Protein AF-A0A7L2SPI2-F1 (afdb_monomer_lite)

Sequence (151 aa):
VLTVLGLAAVFCFHNSQGTPNMYSLHSWMGLGTVLLFSCQWAAGFGAFLLPWAPTWLRALYKPIHVFFGSTILMLSVASCVSGINEKLFFSLKNGTTVYKLLPAEAVFANTLGLLILIFGVLVVGALARPSWKHRDSDSPGSRQVRDALGG

Radius of gyration: 21.81 Å; chains: 1; bounding box: 62×20×60 Å

Secondary structure (DSSP, 8-state):
-HHHHHHHHHHHHHHHTTPPSS-SHHHHHHHHHHHHHHHHHHHHIIIIISTTS-HHHHHHHHHHHHHHHHHHHHHHHHHHHHHHHHHHHHHHHSSSS-GGG--HHHHHHHHHHHHHHHHHHHHHHHHH-GGGSPPPTTSHHHHHHHHHH--

Organism: NCBI:txid98133

InterPro domains:
  IPR006593 Cytochrome b561/ferric reductase, transmembrane domain [PF03188] (1-90)
  IPR006593 Cytochrome b561/ferric reductase, transmembrane domain [PS50939] (1-128)
  IPR006593 Cytochrome b561/ferric reductase, transmembrane domain [SM00665] (1-84)
  IPR043205 Cytochrome b561/Cytochrome b reductase 1-like [PTHR10106] (1-135)

Structure (mmCIF, N/CA/C/O backbone):
data_AF-A0A7L2SPI2-F1
#
_entry.id   AF-A0A7L2SPI2-F1
#
loop_
_atom_site.group_PDB
_atom_site.id
_atom_site.type_symbol
_atom_site.label_atom_id
_atom_site.label_alt_id
_atom_site.label_comp_id
_atom_site.label_asym_id
_atom_site.label_entity_id
_atom_site.label_seq_id
_atom_site.pdbx_PDB_ins_code
_atom_site.Cartn_x
_atom_site.Cartn_y
_atom_site.Cartn_z
_atom_site.occupancy
_atom_site.B_iso_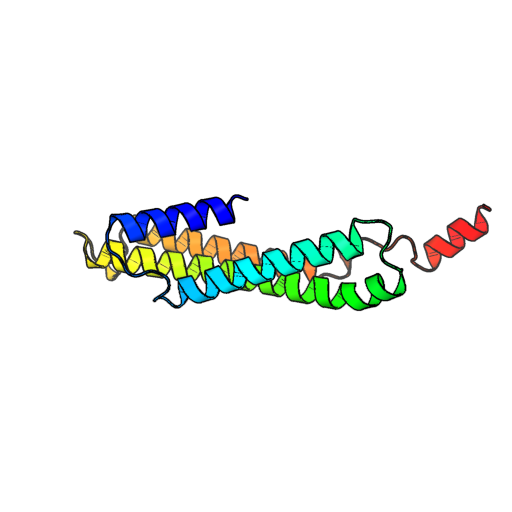or_equiv
_atom_site.auth_seq_id
_atom_site.auth_comp_id
_atom_site.auth_asym_id
_atom_site.auth_atom_id
_atom_site.pdbx_PDB_model_num
ATOM 1 N N . VAL A 1 1 ? -5.972 -10.957 -4.679 1.00 91.81 1 VAL A N 1
ATOM 2 C CA . VAL A 1 1 ? -6.879 -12.053 -4.249 1.00 91.81 1 VAL A CA 1
ATOM 3 C C . VAL A 1 1 ? -7.281 -11.911 -2.786 1.00 91.81 1 VAL A C 1
ATOM 5 O O . VAL A 1 1 ? -8.434 -11.586 -2.554 1.00 91.81 1 VAL A O 1
ATOM 8 N N . LEU A 1 2 ? -6.367 -12.052 -1.813 1.00 94.38 2 LEU A N 1
ATOM 9 C CA . LEU A 1 2 ? -6.702 -11.943 -0.377 1.00 94.38 2 LEU A CA 1
ATOM 10 C C . LEU A 1 2 ? -7.428 -10.637 -0.014 1.00 94.38 2 LEU A C 1
ATOM 12 O O . LEU A 1 2 ? -8.431 -10.667 0.686 1.00 94.38 2 LEU A O 1
ATOM 16 N N . THR A 1 3 ? -6.993 -9.501 -0.564 1.00 92.12 3 THR A N 1
ATOM 17 C CA . THR A 1 3 ? -7.653 -8.206 -0.338 1.00 92.12 3 THR A CA 1
ATOM 18 C C . THR A 1 3 ? -9.085 -8.156 -0.874 1.00 92.12 3 THR A C 1
ATOM 20 O O . THR A 1 3 ? -9.947 -7.543 -0.259 1.00 92.12 3 THR A O 1
ATOM 23 N N . VAL A 1 4 ? -9.363 -8.837 -1.991 1.00 93.12 4 VAL A N 1
ATOM 24 C CA . VAL A 1 4 ? -10.719 -8.933 -2.557 1.00 93.12 4 VAL A CA 1
ATOM 25 C C . VAL A 1 4 ? -11.605 -9.792 -1.658 1.00 93.12 4 VAL A C 1
ATOM 27 O O . VAL A 1 4 ? -12.739 -9.414 -1.398 1.00 93.12 4 VAL A O 1
ATOM 30 N N . LEU A 1 5 ? -11.076 -10.901 -1.130 1.00 95.62 5 LEU A N 1
ATOM 31 C CA . LEU A 1 5 ? -11.788 -11.730 -0.152 1.00 95.62 5 LEU A CA 1
ATOM 32 C C . LEU A 1 5 ? -12.082 -10.952 1.138 1.00 95.62 5 LEU A C 1
ATOM 34 O O . LEU A 1 5 ? -13.195 -11.023 1.647 1.00 95.62 5 LEU A O 1
ATOM 38 N N . GLY A 1 6 ? -11.119 -10.169 1.632 1.00 92.00 6 GLY A N 1
ATOM 39 C CA . GLY A 1 6 ? -11.308 -9.298 2.795 1.00 92.00 6 GLY A CA 1
ATOM 40 C C . GLY A 1 6 ? -12.372 -8.220 2.564 1.00 92.00 6 GLY A C 1
ATOM 41 O O . GLY A 1 6 ? -13.235 -8.022 3.417 1.00 92.00 6 GLY A O 1
ATOM 42 N N . LEU A 1 7 ? -12.365 -7.573 1.391 1.00 92.38 7 LEU A N 1
ATOM 43 C CA . LEU A 1 7 ? -13.420 -6.633 1.005 1.00 92.38 7 LEU A CA 1
ATOM 44 C C . LEU A 1 7 ? -14.783 -7.331 0.916 1.00 92.38 7 LEU A C 1
ATOM 46 O O . LEU A 1 7 ? -15.749 -6.868 1.510 1.00 92.38 7 LEU A O 1
ATOM 50 N N . ALA A 1 8 ? -14.869 -8.472 0.235 1.00 93.62 8 ALA A N 1
ATOM 51 C CA . ALA A 1 8 ? -16.115 -9.229 0.149 1.00 93.62 8 ALA A CA 1
ATOM 52 C C . ALA A 1 8 ? -16.649 -9.588 1.547 1.00 93.62 8 ALA A C 1
ATOM 54 O O . ALA A 1 8 ? -17.832 -9.396 1.820 1.00 93.62 8 ALA A O 1
ATOM 55 N N . ALA A 1 9 ? -15.772 -10.021 2.457 1.00 93.50 9 ALA A N 1
ATOM 56 C CA . ALA A 1 9 ? -16.141 -10.328 3.832 1.00 93.50 9 ALA A CA 1
ATOM 57 C C . ALA A 1 9 ? -16.713 -9.109 4.579 1.00 93.50 9 ALA A C 1
ATOM 59 O O . ALA A 1 9 ? -17.759 -9.241 5.215 1.00 93.50 9 ALA A O 1
ATOM 60 N N . VAL A 1 10 ? -16.090 -7.923 4.482 1.00 91.00 10 VAL A N 1
ATOM 61 C CA . VAL A 1 10 ? -16.590 -6.728 5.190 1.00 91.00 10 VAL A CA 1
ATOM 62 C C . VAL A 1 10 ? -17.913 -6.222 4.611 1.00 91.00 10 VAL A C 1
ATOM 64 O O . VAL A 1 10 ? -18.817 -5.893 5.375 1.00 91.00 10 VAL A O 1
ATOM 67 N N . PHE A 1 11 ? -18.079 -6.241 3.285 1.00 90.31 11 PHE A N 1
ATOM 68 C CA . PHE A 1 11 ? -19.343 -5.860 2.646 1.00 90.31 11 PHE A CA 1
ATOM 69 C C . PHE A 1 11 ? -20.474 -6.836 3.005 1.00 90.31 11 PHE A C 1
ATOM 71 O O . PHE A 1 11 ? -21.573 -6.402 3.348 1.00 90.31 11 PHE A O 1
ATOM 78 N N . CYS A 1 12 ? -20.215 -8.149 3.001 1.00 92.94 12 CYS A N 1
ATOM 79 C CA . CYS A 1 12 ? -21.193 -9.147 3.446 1.00 92.94 12 CYS A CA 1
ATOM 80 C C . CYS A 1 12 ? -21.555 -8.980 4.932 1.00 92.94 12 CYS A C 1
ATOM 82 O O . CYS A 1 12 ? -22.727 -9.081 5.301 1.00 92.94 12 CYS A O 1
ATOM 84 N N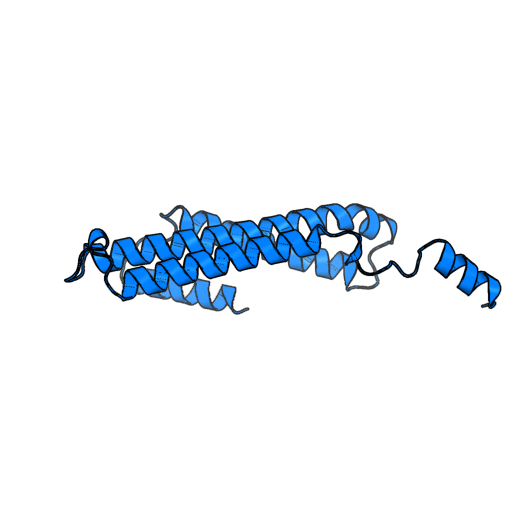 . PHE A 1 13 ? -20.572 -8.687 5.788 1.00 91.62 13 PHE A N 1
ATOM 85 C CA . PHE A 1 13 ? -20.807 -8.427 7.207 1.00 91.62 13 PHE A CA 1
ATOM 86 C C . PHE A 1 13 ? -21.684 -7.185 7.415 1.00 91.62 13 PHE A C 1
ATOM 88 O O . PHE A 1 13 ? -22.708 -7.272 8.085 1.00 91.62 13 PHE A O 1
ATOM 95 N N . HIS A 1 14 ? -21.357 -6.056 6.784 1.00 89.75 14 HIS A N 1
ATOM 96 C CA . HIS A 1 14 ? -22.166 -4.840 6.886 1.00 89.75 14 HIS A CA 1
ATOM 97 C C . HIS A 1 14 ? -23.589 -5.034 6.362 1.00 89.75 14 HIS A C 1
ATOM 99 O O . HIS A 1 14 ? -24.538 -4.634 7.032 1.00 89.75 14 HIS A O 1
ATOM 105 N N . ASN A 1 15 ? -23.751 -5.710 5.221 1.00 92.38 15 ASN A N 1
ATOM 106 C CA . ASN A 1 15 ? -25.069 -5.974 4.647 1.00 92.38 15 ASN A CA 1
ATOM 107 C C . ASN A 1 15 ? -25.924 -6.871 5.555 1.00 92.38 15 ASN A C 1
ATOM 109 O O . ASN A 1 15 ? -27.115 -6.615 5.703 1.00 92.38 15 ASN A O 1
ATOM 113 N N . SER A 1 16 ? -25.329 -7.890 6.189 1.00 92.81 16 SER A N 1
ATOM 114 C CA . SER A 1 16 ? -26.059 -8.769 7.116 1.00 92.81 16 SER A CA 1
ATOM 115 C C . SER A 1 16 ? -26.416 -8.090 8.443 1.00 92.81 16 SER A C 1
ATOM 117 O O . SER A 1 16 ? -27.425 -8.438 9.046 1.00 92.81 16 SER A O 1
ATOM 119 N N . GLN A 1 17 ? -25.627 -7.103 8.876 1.00 89.19 17 GLN A N 1
ATOM 120 C CA . GLN A 1 17 ? -25.853 -6.334 10.107 1.00 89.19 17 GLN A CA 1
ATOM 121 C C . GLN A 1 17 ? -26.606 -5.010 9.880 1.00 89.19 17 GLN A C 1
ATOM 123 O O . GLN A 1 17 ? -26.763 -4.229 10.816 1.00 89.19 17 GLN A O 1
ATOM 128 N N . GLY A 1 18 ? -27.028 -4.702 8.646 1.00 88.12 18 GLY A N 1
ATOM 129 C CA . GLY A 1 18 ? -27.680 -3.429 8.306 1.00 88.12 18 GLY A CA 1
ATOM 130 C C . GLY A 1 18 ? -26.799 -2.191 8.531 1.00 88.12 18 GLY A C 1
ATOM 131 O O . GLY A 1 18 ? -27.310 -1.084 8.688 1.00 88.12 18 GLY A O 1
ATOM 132 N N . THR A 1 19 ? -25.477 -2.364 8.577 1.00 85.81 19 THR A N 1
ATOM 133 C CA . THR A 1 19 ? -24.524 -1.264 8.761 1.00 85.81 19 THR A CA 1
ATOM 134 C C . THR A 1 19 ? -24.284 -0.576 7.414 1.00 85.81 19 THR A C 1
ATOM 136 O O . THR A 1 19 ? -24.057 -1.268 6.418 1.00 85.81 19 THR A O 1
ATOM 139 N N . PRO A 1 20 ? -24.315 0.766 7.333 1.00 87.38 20 PRO A N 1
ATOM 140 C CA . PRO A 1 20 ? -23.998 1.460 6.091 1.00 87.38 20 PRO A CA 1
ATOM 141 C C . PRO A 1 20 ? -22.561 1.149 5.652 1.00 87.38 20 PRO A C 1
ATOM 143 O O . PRO A 1 20 ? -21.640 1.102 6.463 1.00 87.38 20 PRO A O 1
ATOM 146 N N . ASN A 1 21 ? -22.355 0.948 4.352 1.00 88.88 21 ASN A N 1
ATOM 147 C CA . ASN A 1 21 ? -21.023 0.761 3.782 1.00 88.88 21 ASN A CA 1
ATOM 148 C C . ASN A 1 21 ? -20.350 2.109 3.491 1.00 88.88 21 ASN A C 1
ATOM 150 O O . ASN A 1 21 ? -21.025 3.108 3.258 1.00 88.88 21 ASN A O 1
ATOM 154 N N . MET A 1 22 ? -19.014 2.115 3.426 1.00 88.31 22 MET A N 1
ATOM 155 C CA . MET A 1 22 ? -18.216 3.223 2.878 1.00 88.31 22 MET A CA 1
ATOM 156 C C . MET A 1 22 ? -18.428 4.601 3.542 1.00 88.31 22 MET A C 1
ATOM 158 O O . MET A 1 22 ? -18.292 5.628 2.882 1.00 88.31 22 MET A O 1
ATOM 162 N N . TYR A 1 23 ? -18.750 4.660 4.837 1.00 90.06 23 TYR A N 1
ATOM 163 C CA . TYR A 1 23 ? -18.946 5.936 5.547 1.00 90.06 23 TYR A CA 1
ATOM 164 C C . TYR A 1 23 ? -17.702 6.422 6.309 1.00 90.06 23 TYR A C 1
ATOM 166 O O . TYR A 1 23 ? -17.638 7.590 6.686 1.00 90.06 23 TYR A O 1
ATOM 174 N N . SER A 1 24 ? -16.720 5.549 6.564 1.00 90.75 24 SER A N 1
ATOM 175 C CA . SER A 1 24 ? -15.533 5.889 7.356 1.00 90.75 24 SER A CA 1
ATOM 176 C C . SER A 1 24 ? -14.347 6.301 6.482 1.00 90.75 24 SER A C 1
ATOM 178 O O . SER A 1 24 ? -14.175 5.804 5.366 1.00 90.75 24 SER A O 1
ATOM 180 N N . LEU A 1 25 ? -13.466 7.163 7.001 1.00 91.88 25 LEU A N 1
ATOM 181 C CA . LEU A 1 25 ? -12.218 7.525 6.313 1.00 91.88 25 LEU A CA 1
ATOM 182 C C . LEU A 1 25 ? -11.360 6.282 6.015 1.00 91.88 25 LEU A C 1
ATOM 184 O O . LEU A 1 25 ? -10.785 6.169 4.934 1.00 91.88 25 LEU A O 1
ATOM 188 N N . HIS A 1 26 ? -11.318 5.327 6.952 1.00 93.88 26 HIS A N 1
ATOM 189 C CA . HIS A 1 26 ? -10.647 4.040 6.769 1.00 93.88 26 HIS A CA 1
ATOM 190 C C . HIS A 1 26 ? -11.142 3.327 5.502 1.00 93.88 26 HIS A C 1
ATOM 192 O O . HIS A 1 26 ? -10.325 2.911 4.678 1.00 93.88 26 HIS A O 1
ATOM 198 N N . SER A 1 27 ? -12.464 3.251 5.310 1.00 93.25 27 SER A N 1
ATOM 199 C CA . SER A 1 27 ? -13.064 2.600 4.142 1.00 93.25 27 SER A CA 1
ATOM 200 C C . SER A 1 27 ? -12.740 3.314 2.822 1.00 93.25 27 SER A C 1
ATOM 202 O O . SER A 1 27 ? -12.418 2.651 1.836 1.00 93.25 27 SER A O 1
ATOM 204 N N . TRP A 1 28 ? -12.716 4.652 2.803 1.00 95.25 28 TRP A N 1
ATOM 205 C CA . TRP A 1 28 ? -12.348 5.439 1.618 1.00 95.25 28 TRP A CA 1
ATOM 206 C C . TRP A 1 28 ? -10.877 5.247 1.245 1.00 95.25 28 TRP A C 1
ATOM 208 O O . TRP A 1 28 ? -10.561 4.962 0.088 1.00 95.25 28 TRP A O 1
ATOM 218 N N . MET A 1 29 ? -9.977 5.341 2.229 1.00 95.69 29 MET A N 1
ATOM 219 C CA . MET A 1 29 ? -8.551 5.081 2.016 1.00 95.69 29 MET A CA 1
ATOM 220 C C . MET A 1 29 ? -8.308 3.635 1.575 1.00 95.69 29 MET A C 1
ATOM 222 O O . MET A 1 29 ? -7.525 3.398 0.656 1.00 95.69 29 MET A O 1
ATOM 226 N N . GLY A 1 30 ? -8.986 2.667 2.197 1.00 95.69 30 GLY A N 1
ATOM 227 C CA . GLY A 1 30 ? -8.872 1.247 1.870 1.00 95.69 30 GLY A CA 1
ATOM 228 C C . GLY A 1 30 ? -9.297 0.951 0.433 1.00 95.69 30 GLY A C 1
ATOM 229 O O . GLY A 1 30 ? -8.520 0.374 -0.328 1.00 95.69 30 GLY A O 1
ATOM 230 N N . LEU A 1 31 ? -10.483 1.412 0.020 1.00 95.44 31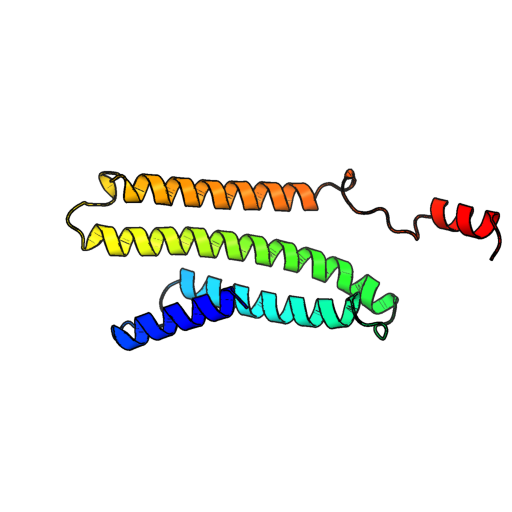 LEU A N 1
ATOM 231 C CA . LEU A 1 31 ? -10.958 1.220 -1.352 1.00 95.44 31 LEU A CA 1
ATOM 232 C C . LEU A 1 31 ? -10.054 1.930 -2.368 1.00 95.44 31 LEU A C 1
ATOM 234 O O . LEU A 1 31 ? -9.674 1.322 -3.369 1.00 95.44 31 LEU A O 1
ATOM 238 N N . GLY A 1 32 ? -9.645 3.172 -2.089 1.00 96.56 32 GLY A N 1
ATOM 239 C CA . GLY A 1 32 ? -8.697 3.904 -2.932 1.00 96.56 32 GLY A CA 1
ATOM 240 C C . GLY A 1 32 ? -7.373 3.153 -3.105 1.00 96.56 32 GLY A C 1
ATOM 241 O O . GLY A 1 32 ? -6.879 3.021 -4.223 1.00 96.56 32 GLY A O 1
ATOM 242 N N . THR A 1 33 ? -6.843 2.573 -2.024 1.00 97.50 33 THR A N 1
ATOM 243 C CA . THR A 1 33 ? -5.624 1.747 -2.055 1.00 97.50 33 THR A CA 1
ATOM 244 C C . THR A 1 33 ? -5.797 0.525 -2.954 1.00 97.50 33 THR A C 1
ATOM 246 O O . THR A 1 33 ? -4.916 0.227 -3.757 1.00 97.50 33 THR A O 1
ATOM 249 N N . VAL A 1 34 ? -6.934 -0.173 -2.864 1.00 97.12 34 VAL A N 1
ATOM 250 C CA . VAL A 1 34 ? -7.212 -1.372 -3.675 1.00 97.12 34 VAL A CA 1
ATOM 251 C C . VAL A 1 34 ? -7.356 -1.041 -5.157 1.00 97.12 34 VAL A C 1
ATOM 253 O O . VAL A 1 34 ? -6.817 -1.764 -6.000 1.00 97.12 34 VAL A O 1
ATOM 256 N N . LEU A 1 35 ? -8.043 0.054 -5.486 1.00 96.56 35 LEU A N 1
ATOM 257 C CA . LEU A 1 35 ? -8.180 0.511 -6.868 1.00 96.56 35 LEU A CA 1
ATOM 258 C C . LEU A 1 35 ? -6.818 0.903 -7.451 1.00 96.56 35 LEU A C 1
ATOM 260 O O . LEU A 1 35 ? -6.443 0.406 -8.513 1.00 96.56 35 LEU A O 1
ATOM 264 N N . LEU A 1 36 ? -6.037 1.710 -6.723 1.00 96.94 36 LEU A N 1
ATOM 265 C CA . LEU A 1 36 ? -4.687 2.098 -7.138 1.00 96.94 36 LEU A CA 1
ATOM 266 C C . LEU A 1 36 ? -3.773 0.880 -7.307 1.00 96.94 36 LEU A C 1
ATOM 268 O O . LEU A 1 36 ? -3.085 0.781 -8.320 1.00 96.94 36 LEU A O 1
ATOM 272 N N . PHE A 1 37 ? -3.804 -0.074 -6.372 1.00 97.38 37 PHE A N 1
ATOM 273 C CA . PHE A 1 37 ? -3.057 -1.328 -6.479 1.00 97.38 37 PHE A CA 1
ATOM 274 C C . PHE A 1 37 ? -3.440 -2.123 -7.728 1.00 97.38 37 PHE A C 1
ATOM 276 O O . PHE A 1 37 ? -2.561 -2.612 -8.432 1.00 97.38 37 PHE A O 1
ATOM 283 N N . SER A 1 38 ? -4.735 -2.227 -8.033 1.00 97.19 38 SER A N 1
ATOM 284 C CA . SER A 1 38 ? -5.223 -2.981 -9.193 1.00 97.19 38 SER A CA 1
ATOM 285 C C . SER A 1 38 ? -4.752 -2.362 -10.510 1.00 97.19 38 SER A C 1
ATOM 287 O O . SER A 1 38 ? -4.217 -3.069 -11.366 1.00 97.19 38 SER A O 1
ATOM 289 N N . CYS A 1 39 ? -4.868 -1.036 -10.645 1.00 96.94 39 CYS A N 1
ATOM 290 C CA . CYS A 1 39 ? -4.355 -0.299 -11.801 1.00 96.94 39 CYS A CA 1
ATOM 291 C C . CYS A 1 39 ? -2.836 -0.451 -11.935 1.00 96.94 39 CYS A C 1
ATOM 293 O O . CYS A 1 39 ? -2.327 -0.743 -13.017 1.00 96.94 39 CYS A O 1
ATOM 295 N N . GLN A 1 40 ? -2.116 -0.299 -10.824 1.00 97.31 40 GLN A N 1
ATOM 296 C CA . GLN A 1 40 ? -0.665 -0.404 -10.785 1.00 97.31 40 GLN A CA 1
ATOM 297 C C . GLN A 1 40 ? -0.169 -1.803 -11.159 1.00 97.31 40 GLN A C 1
ATOM 299 O O . GLN A 1 40 ? 0.818 -1.938 -11.882 1.00 97.31 40 GLN A O 1
ATOM 304 N N . TRP A 1 41 ? -0.856 -2.841 -10.681 1.00 97.12 41 TRP A N 1
ATOM 305 C CA . TRP A 1 41 ? -0.542 -4.227 -10.997 1.00 97.12 41 TRP A CA 1
ATOM 306 C C . TRP A 1 41 ? -0.779 -4.522 -12.479 1.00 97.12 41 TRP A C 1
ATOM 308 O O . TRP A 1 41 ? 0.112 -5.057 -13.132 1.00 97.12 41 TRP A O 1
ATOM 318 N N . ALA A 1 42 ? -1.923 -4.111 -13.037 1.00 96.81 42 ALA A N 1
ATOM 319 C CA . ALA A 1 42 ? -2.237 -4.322 -14.451 1.00 96.81 42 ALA A CA 1
ATOM 320 C C . ALA A 1 42 ? -1.258 -3.580 -15.380 1.00 96.81 42 ALA A C 1
ATOM 322 O O . ALA A 1 42 ? -0.736 -4.165 -16.331 1.00 96.81 42 ALA A O 1
ATOM 323 N N . ALA A 1 43 ? -0.955 -2.315 -15.076 1.00 95.56 43 ALA A N 1
ATOM 324 C CA . ALA A 1 43 ? 0.008 -1.523 -15.835 1.00 95.56 43 ALA A CA 1
ATOM 325 C C . ALA A 1 43 ? 1.439 -2.076 -15.709 1.00 95.56 43 ALA A C 1
ATOM 327 O O . ALA A 1 43 ? 2.140 -2.201 -16.711 1.00 95.56 43 ALA A O 1
ATOM 328 N N . GLY A 1 44 ? 1.861 -2.474 -14.504 1.00 96.56 44 GLY A N 1
ATOM 329 C CA . GLY A 1 44 ? 3.152 -3.127 -14.272 1.00 96.56 44 GLY A CA 1
ATOM 330 C C . GLY A 1 44 ? 3.284 -4.460 -15.008 1.00 96.56 44 GLY A C 1
ATOM 331 O O . GLY A 1 44 ? 4.309 -4.714 -15.639 1.00 96.56 44 GLY A O 1
ATOM 332 N N . PHE A 1 45 ? 2.232 -5.279 -14.991 1.00 95.56 45 PHE A N 1
ATOM 333 C CA . PHE A 1 45 ? 2.165 -6.540 -15.725 1.00 95.56 45 PHE A CA 1
ATOM 334 C C . PHE A 1 45 ? 2.319 -6.314 -17.234 1.00 95.56 45 PHE A C 1
ATOM 336 O O . PHE A 1 45 ? 3.185 -6.919 -17.867 1.00 95.56 45 PHE A O 1
ATOM 343 N N . GLY A 1 46 ? 1.536 -5.390 -17.801 1.00 95.12 46 GLY A N 1
ATOM 344 C CA . GLY A 1 46 ? 1.599 -5.058 -19.224 1.00 95.12 46 GLY A CA 1
ATOM 345 C C . GLY A 1 46 ? 2.949 -4.481 -19.653 1.00 95.12 46 GLY A C 1
ATOM 346 O O . GLY A 1 46 ? 3.488 -4.881 -20.682 1.00 95.12 46 GLY A O 1
ATOM 347 N N . ALA A 1 47 ? 3.517 -3.575 -18.853 1.00 93.88 47 ALA A N 1
ATOM 348 C CA . ALA A 1 47 ? 4.748 -2.876 -19.200 1.00 93.88 47 ALA A CA 1
ATOM 349 C C . ALA A 1 47 ? 6.014 -3.714 -18.970 1.00 93.88 47 ALA A C 1
ATOM 351 O O . ALA A 1 47 ? 6.919 -3.673 -19.801 1.00 93.88 47 ALA A O 1
ATOM 352 N N . PHE A 1 48 ? 6.117 -4.448 -17.858 1.00 93.19 48 PHE A N 1
ATOM 353 C CA . PHE A 1 48 ? 7.378 -5.076 -17.438 1.00 93.19 48 PHE A CA 1
ATOM 354 C C . PHE A 1 48 ? 7.410 -6.596 -17.573 1.00 93.19 48 PHE A C 1
ATOM 356 O O . PHE A 1 48 ? 8.500 -7.137 -17.743 1.00 93.19 48 PHE A O 1
ATOM 363 N N . LEU A 1 49 ? 6.266 -7.286 -17.511 1.00 92.94 49 LEU A N 1
ATOM 364 C CA . LEU A 1 49 ? 6.243 -8.749 -17.602 1.00 92.94 49 LEU A CA 1
ATOM 365 C C . LEU A 1 49 ? 6.051 -9.237 -19.040 1.00 92.94 49 LEU A C 1
ATOM 367 O O . LEU A 1 49 ? 6.670 -10.214 -19.454 1.00 92.94 49 LEU A O 1
ATOM 371 N N . LEU A 1 50 ? 5.198 -8.562 -19.811 1.00 92.81 50 LEU A N 1
ATOM 372 C CA . LEU A 1 50 ? 4.915 -8.963 -21.183 1.00 92.81 50 LEU A CA 1
ATOM 373 C C . LEU A 1 50 ? 5.967 -8.416 -22.176 1.00 92.81 50 LEU A C 1
ATOM 375 O O . LEU A 1 50 ? 6.482 -7.307 -21.995 1.00 92.81 50 LEU A O 1
ATOM 379 N N . PRO A 1 51 ? 6.278 -9.149 -23.264 1.00 90.19 51 PRO A N 1
ATOM 380 C CA . PRO A 1 51 ? 7.399 -8.819 -24.149 1.00 90.19 51 PRO A CA 1
ATOM 381 C C . PRO A 1 51 ? 7.137 -7.661 -25.130 1.00 90.19 51 PRO A C 1
ATOM 383 O O . PRO A 1 51 ? 8.083 -7.174 -25.736 1.00 90.19 51 PRO A O 1
ATOM 386 N N . TRP A 1 52 ? 5.892 -7.205 -25.288 1.00 91.62 52 TRP A N 1
ATOM 387 C CA . TRP A 1 52 ? 5.485 -6.256 -26.338 1.00 91.62 52 TRP A CA 1
ATOM 388 C C . TRP A 1 52 ? 5.733 -4.781 -26.003 1.00 91.62 52 TRP A C 1
ATOM 390 O O . TRP A 1 52 ? 5.760 -3.948 -26.907 1.00 91.62 52 TRP A O 1
ATOM 400 N N . ALA A 1 53 ? 5.903 -4.432 -24.727 1.00 91.00 53 ALA A N 1
ATOM 401 C CA . ALA A 1 53 ? 6.125 -3.046 -24.339 1.00 91.00 53 ALA A CA 1
ATOM 402 C C . ALA A 1 53 ? 7.521 -2.565 -24.792 1.00 91.00 53 ALA A C 1
ATOM 404 O O . ALA A 1 53 ? 8.530 -3.166 -24.405 1.00 91.00 53 ALA A O 1
ATOM 405 N N . PRO A 1 54 ? 7.614 -1.472 -25.572 1.00 92.50 54 PRO A N 1
ATOM 406 C CA . PRO A 1 54 ? 8.892 -0.965 -26.049 1.00 92.50 54 PRO A CA 1
ATOM 407 C C . PRO A 1 54 ? 9.754 -0.427 -24.896 1.00 92.50 54 PRO A C 1
ATOM 409 O O . PRO A 1 54 ? 9.256 0.039 -23.868 1.00 92.50 54 PRO A O 1
ATOM 412 N N . THR A 1 55 ? 11.075 -0.460 -25.075 1.00 91.38 55 THR A N 1
ATOM 413 C CA . THR A 1 55 ? 12.059 -0.099 -24.037 1.00 91.38 55 THR A CA 1
ATOM 414 C C . THR A 1 55 ? 11.915 1.339 -23.541 1.00 91.38 55 THR A C 1
ATOM 416 O O . THR A 1 55 ? 12.034 1.579 -22.340 1.00 91.38 55 THR A O 1
ATOM 419 N N . TRP A 1 56 ? 11.594 2.287 -24.426 1.00 92.81 56 TRP A N 1
ATOM 420 C CA . TRP A 1 56 ? 11.379 3.689 -24.054 1.00 92.81 56 TRP A CA 1
ATOM 421 C C . TRP A 1 56 ? 10.170 3.864 -23.121 1.00 92.81 56 TRP A C 1
ATOM 423 O O . TRP A 1 56 ? 10.243 4.624 -22.157 1.00 92.81 56 TRP A O 1
ATOM 433 N N . LEU A 1 57 ? 9.086 3.112 -23.349 1.00 93.06 57 LEU A N 1
ATOM 434 C CA . LEU A 1 57 ? 7.888 3.157 -22.510 1.00 93.06 57 LEU A CA 1
ATOM 435 C C . LEU A 1 57 ? 8.186 2.584 -21.123 1.00 93.06 57 LEU A C 1
ATOM 437 O O . LEU A 1 57 ? 7.800 3.170 -20.114 1.00 93.06 57 LEU A O 1
ATOM 441 N N . ARG A 1 58 ? 8.931 1.472 -21.062 1.00 93.50 58 ARG A N 1
ATOM 442 C CA . ARG A 1 58 ? 9.403 0.891 -19.796 1.00 93.50 58 ARG A CA 1
ATOM 443 C C . ARG A 1 58 ? 10.277 1.872 -19.019 1.00 93.50 58 ARG A C 1
ATOM 445 O O . ARG A 1 58 ? 10.096 2.010 -17.813 1.00 93.50 58 ARG A O 1
ATOM 452 N N . ALA A 1 59 ? 11.191 2.569 -19.695 1.00 93.19 59 ALA A N 1
ATOM 453 C CA . ALA A 1 59 ? 12.057 3.566 -19.071 1.00 93.19 59 ALA A CA 1
ATOM 454 C C . ALA A 1 59 ? 11.260 4.757 -18.510 1.00 93.19 59 ALA A C 1
ATOM 456 O O . ALA A 1 59 ? 11.518 5.179 -17.384 1.00 93.19 59 ALA A O 1
ATOM 457 N N . LEU A 1 60 ? 10.257 5.242 -19.251 1.00 95.06 60 LEU A N 1
ATOM 458 C CA . LEU A 1 60 ? 9.376 6.328 -18.813 1.00 95.06 60 LEU A CA 1
ATOM 459 C C . LEU A 1 60 ? 8.466 5.909 -17.648 1.00 95.06 60 LEU A C 1
ATOM 461 O O . LEU A 1 60 ? 8.269 6.672 -16.704 1.00 95.06 60 LEU A O 1
ATOM 465 N N . TYR A 1 61 ? 7.925 4.689 -17.691 1.00 95.31 61 TYR A N 1
ATOM 466 C CA . TYR A 1 61 ? 6.986 4.202 -16.683 1.00 95.31 61 TYR A CA 1
ATOM 467 C C . TYR A 1 61 ? 7.673 3.713 -15.398 1.00 95.31 61 TYR A C 1
ATOM 469 O O . TYR A 1 61 ? 7.084 3.827 -14.328 1.00 95.31 61 TYR A O 1
ATOM 477 N N . LYS A 1 62 ? 8.926 3.230 -15.444 1.00 93.81 62 LYS A N 1
ATOM 478 C CA . LYS A 1 62 ? 9.683 2.743 -14.265 1.00 93.81 62 LYS A CA 1
ATOM 479 C C . LYS A 1 62 ? 9.650 3.705 -13.059 1.00 93.81 62 LYS A C 1
ATOM 481 O O . LYS A 1 62 ? 9.289 3.241 -11.977 1.00 93.81 62 LYS A O 1
ATOM 486 N N . PRO A 1 63 ? 9.967 5.011 -13.176 1.00 94.31 63 PRO A N 1
ATOM 487 C CA . PRO A 1 63 ? 9.919 5.923 -12.028 1.00 94.31 63 PRO A CA 1
ATOM 488 C C . PRO A 1 63 ? 8.499 6.118 -11.477 1.00 94.31 63 PRO A C 1
ATOM 490 O O . PRO A 1 63 ? 8.314 6.117 -10.260 1.00 94.31 63 PRO A O 1
ATOM 493 N N . ILE A 1 64 ? 7.495 6.207 -12.356 1.00 96.38 64 ILE A N 1
ATOM 494 C CA . ILE A 1 64 ? 6.076 6.289 -11.975 1.00 96.38 64 ILE A CA 1
ATOM 495 C C . ILE A 1 64 ? 5.679 5.017 -11.219 1.00 96.38 64 ILE A C 1
ATOM 497 O O . ILE A 1 64 ? 5.041 5.079 -10.168 1.00 96.38 64 ILE A O 1
ATOM 501 N N . HIS A 1 65 ? 6.118 3.860 -11.718 1.00 96.31 65 HIS A N 1
ATOM 502 C CA . HIS A 1 65 ? 5.806 2.573 -11.130 1.00 96.31 65 HIS A CA 1
ATOM 503 C C . HIS A 1 65 ? 6.376 2.436 -9.705 1.00 96.31 65 HIS A C 1
ATOM 505 O O . HIS A 1 65 ? 5.681 2.018 -8.779 1.00 96.31 65 HIS A O 1
ATOM 511 N N . VAL A 1 66 ? 7.630 2.847 -9.500 1.00 95.44 66 VAL A N 1
ATOM 512 C CA . VAL A 1 66 ? 8.279 2.813 -8.178 1.00 95.44 66 VAL A CA 1
ATOM 513 C C . VAL A 1 66 ? 7.632 3.798 -7.198 1.00 95.44 66 VAL A C 1
ATOM 515 O O . VAL A 1 66 ? 7.406 3.440 -6.037 1.00 95.44 66 VAL A O 1
ATOM 518 N N . PHE A 1 67 ? 7.302 5.012 -7.652 1.00 96.00 67 PHE A N 1
ATOM 519 C CA . PHE A 1 67 ? 6.642 6.021 -6.820 1.00 96.00 67 PHE A CA 1
ATOM 520 C C . PHE A 1 67 ? 5.285 5.524 -6.317 1.00 96.00 67 PHE A C 1
ATOM 522 O O . PHE A 1 67 ? 5.096 5.378 -5.110 1.00 96.00 67 PHE A O 1
ATOM 529 N N . PHE A 1 68 ? 4.376 5.171 -7.233 1.00 96.75 68 PHE A N 1
ATOM 530 C CA . PHE A 1 68 ? 3.043 4.706 -6.853 1.00 96.75 68 PHE A CA 1
ATOM 531 C C . PHE A 1 68 ? 3.090 3.399 -6.062 1.00 96.75 68 PHE A C 1
ATOM 533 O O . PHE A 1 68 ? 2.307 3.246 -5.129 1.00 96.75 68 PHE A O 1
ATOM 540 N N . GLY A 1 69 ? 4.030 2.491 -6.351 1.00 96.88 69 GLY A N 1
ATOM 541 C CA . GLY A 1 69 ? 4.236 1.287 -5.542 1.00 96.88 69 GLY A CA 1
ATOM 542 C C . GLY A 1 69 ? 4.529 1.608 -4.071 1.00 96.88 69 GLY A C 1
ATOM 543 O O . GLY A 1 69 ? 3.906 1.039 -3.175 1.00 96.88 69 GLY A O 1
ATOM 544 N N . SER A 1 70 ? 5.412 2.578 -3.821 1.00 96.38 70 SER A N 1
ATOM 545 C CA . SER A 1 70 ? 5.739 3.040 -2.465 1.00 96.38 70 SER A CA 1
ATOM 546 C C . SER A 1 70 ? 4.554 3.751 -1.802 1.00 96.38 70 SER A C 1
ATOM 548 O O . SER A 1 70 ? 4.246 3.503 -0.637 1.00 96.38 70 SER A O 1
ATOM 550 N N . THR A 1 71 ? 3.839 4.597 -2.547 1.00 96.69 71 THR A N 1
ATOM 551 C CA . THR A 1 71 ? 2.645 5.297 -2.053 1.00 96.69 71 THR A CA 1
ATOM 552 C C . THR A 1 71 ? 1.526 4.328 -1.672 1.00 96.69 71 THR A C 1
ATOM 554 O O . THR A 1 71 ? 0.922 4.487 -0.614 1.00 96.69 71 THR A O 1
ATOM 557 N N . ILE A 1 72 ? 1.266 3.300 -2.485 1.00 98.00 72 ILE A N 1
ATOM 558 C CA . ILE A 1 72 ? 0.250 2.273 -2.212 1.00 98.00 72 ILE A CA 1
ATOM 559 C C . ILE A 1 72 ? 0.593 1.496 -0.937 1.00 98.00 72 ILE A C 1
ATOM 561 O O . ILE A 1 72 ? -0.295 1.247 -0.124 1.00 98.00 72 ILE A O 1
ATOM 565 N N . LEU A 1 73 ? 1.871 1.164 -0.717 1.00 97.38 73 LEU A N 1
ATOM 566 C CA . LEU A 1 73 ? 2.313 0.530 0.527 1.00 97.38 73 LEU A CA 1
ATOM 567 C C . LEU A 1 73 ? 2.011 1.416 1.747 1.00 97.38 73 LEU A C 1
ATOM 569 O O . LEU A 1 73 ? 1.456 0.937 2.734 1.00 97.38 73 LEU A O 1
ATOM 573 N N . MET A 1 74 ? 2.319 2.712 1.669 1.00 97.44 74 MET A N 1
ATOM 574 C CA . MET A 1 74 ? 2.044 3.648 2.764 1.00 97.44 74 MET A CA 1
ATOM 575 C C . MET 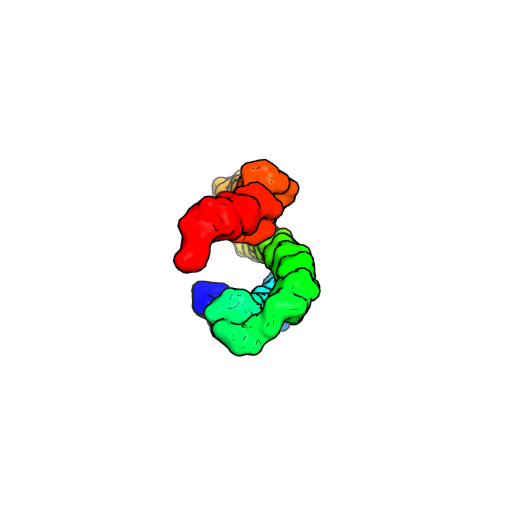A 1 74 ? 0.544 3.844 3.009 1.00 97.44 74 MET A C 1
ATOM 577 O O . MET A 1 74 ? 0.112 3.862 4.162 1.00 97.44 74 MET A O 1
ATOM 581 N N . LEU A 1 75 ? -0.263 3.929 1.948 1.00 97.31 75 LEU A N 1
ATOM 582 C CA . LEU A 1 75 ? -1.722 3.987 2.055 1.00 97.31 75 LEU A CA 1
ATOM 583 C C . LEU A 1 75 ? -2.299 2.705 2.673 1.00 97.31 75 LEU A C 1
ATOM 585 O O . LEU A 1 75 ? -3.193 2.786 3.512 1.00 97.31 75 LEU A O 1
ATOM 589 N N . SER A 1 76 ? -1.744 1.535 2.339 1.00 97.69 76 SER A N 1
ATOM 590 C CA . SER A 1 76 ? -2.110 0.263 2.970 1.00 97.69 76 SER A CA 1
ATOM 591 C C . SER A 1 76 ? -1.809 0.269 4.467 1.00 97.69 76 SER A C 1
ATOM 593 O O . SER A 1 76 ? -2.660 -0.137 5.252 1.00 97.69 76 SER A O 1
ATOM 595 N N . VAL A 1 77 ? -0.631 0.747 4.881 1.00 97.94 77 VAL A N 1
ATOM 596 C CA . VAL A 1 77 ? -0.264 0.875 6.303 1.00 97.94 77 VAL A CA 1
ATOM 597 C C . VAL A 1 77 ? -1.225 1.822 7.023 1.00 97.94 77 VAL A C 1
ATOM 599 O O . VAL A 1 77 ? -1.769 1.467 8.068 1.00 97.94 77 VAL A O 1
ATOM 602 N N . ALA A 1 78 ? -1.497 2.994 6.444 1.00 97.25 78 ALA A N 1
ATOM 603 C CA . ALA A 1 78 ? -2.441 3.960 7.005 1.00 97.25 78 ALA A CA 1
ATOM 604 C C . ALA A 1 78 ? -3.869 3.389 7.107 1.00 97.25 78 ALA A C 1
ATOM 606 O O . ALA A 1 78 ? -4.556 3.587 8.114 1.00 97.25 78 ALA A O 1
ATOM 607 N N . SER A 1 79 ? -4.315 2.636 6.097 1.00 96.94 79 SER A N 1
ATOM 608 C CA . SER A 1 79 ? -5.598 1.932 6.121 1.00 96.94 79 SER A CA 1
ATOM 609 C C . SER A 1 79 ? -5.628 0.876 7.232 1.00 96.94 79 SER A C 1
ATOM 611 O O . SER A 1 79 ? -6.552 0.892 8.038 1.00 96.94 79 SER A O 1
ATOM 613 N N . CYS A 1 80 ? -4.598 0.039 7.386 1.00 96.88 80 CYS A N 1
ATOM 614 C CA . CYS A 1 80 ? -4.534 -0.937 8.479 1.00 96.88 80 CYS A CA 1
ATOM 615 C C . CYS A 1 80 ? -4.591 -0.277 9.866 1.00 96.88 80 CYS A C 1
ATOM 617 O O . CYS A 1 80 ? -5.394 -0.685 10.702 1.00 96.88 80 CYS A O 1
ATOM 619 N N . VAL A 1 81 ? -3.787 0.765 10.106 1.00 97.06 81 VAL A N 1
ATOM 620 C CA . VAL A 1 81 ? -3.745 1.465 11.404 1.00 97.06 81 VAL A CA 1
ATOM 621 C C . VAL A 1 81 ? -5.084 2.142 11.715 1.00 97.06 81 VAL A C 1
ATOM 623 O O . VAL A 1 81 ? -5.606 2.005 12.820 1.00 97.06 81 VAL A O 1
ATOM 626 N N . SER A 1 82 ? -5.681 2.835 10.739 1.00 96.19 82 SER A N 1
ATOM 627 C CA . SER A 1 82 ? -7.006 3.448 10.914 1.00 96.19 82 SER A CA 1
ATOM 628 C C . SER A 1 82 ? -8.113 2.415 11.150 1.00 96.19 82 SER A C 1
ATOM 630 O O . SER A 1 82 ? -8.986 2.663 11.977 1.00 96.19 82 SER A O 1
ATOM 632 N N . GLY A 1 83 ? -8.050 1.249 10.500 1.00 95.69 83 GLY A N 1
ATOM 633 C CA . GLY A 1 83 ? -9.017 0.163 10.685 1.00 95.69 83 GLY A CA 1
ATOM 634 C C . GLY A 1 83 ? -8.918 -0.492 12.062 1.00 95.69 83 GLY A C 1
ATOM 635 O O . GLY A 1 83 ? -9.940 -0.766 12.688 1.00 95.69 83 GLY A O 1
ATOM 636 N N . ILE A 1 84 ? -7.695 -0.673 12.577 1.00 95.69 84 ILE A N 1
ATOM 637 C CA . ILE A 1 84 ? -7.463 -1.127 13.957 1.00 95.69 84 ILE A CA 1
ATOM 638 C C . ILE A 1 84 ? -8.101 -0.146 14.949 1.00 95.69 84 ILE A C 1
ATOM 640 O O . ILE A 1 84 ? -8.854 -0.571 15.824 1.00 95.69 84 ILE A O 1
ATOM 644 N N . ASN A 1 85 ? -7.860 1.158 14.780 1.00 93.12 85 ASN A N 1
ATOM 645 C CA . ASN A 1 85 ? -8.447 2.183 15.645 1.00 93.12 85 ASN A CA 1
ATOM 646 C C . ASN A 1 85 ? -9.978 2.182 15.581 1.00 93.12 85 ASN A C 1
ATOM 648 O O . ASN A 1 85 ? -10.633 2.188 16.621 1.00 93.12 85 ASN A O 1
ATOM 652 N N . GLU A 1 86 ? -10.555 2.151 14.378 1.00 91.56 86 GLU A N 1
ATOM 653 C CA . GLU A 1 86 ? -12.007 2.103 14.187 1.00 91.56 86 GLU A CA 1
ATOM 654 C C . GLU A 1 86 ? -12.616 0.879 14.890 1.00 91.56 86 GLU A C 1
ATOM 656 O O . GLU A 1 86 ? -13.583 1.008 15.647 1.00 91.56 86 GLU A O 1
ATOM 661 N N . LYS A 1 87 ? -11.995 -0.297 14.733 1.00 89.94 87 LYS A N 1
ATOM 662 C CA . LYS A 1 87 ? -12.476 -1.527 15.365 1.00 89.94 87 LYS A CA 1
ATOM 663 C C . LYS A 1 87 ? -12.360 -1.487 16.888 1.00 89.94 87 LYS A C 1
ATOM 665 O O . LYS A 1 87 ? -13.321 -1.856 17.560 1.00 89.94 87 LYS A O 1
ATOM 670 N N . LEU A 1 88 ? -11.240 -1.009 17.431 1.00 89.69 88 LEU A N 1
ATOM 671 C CA . LEU A 1 88 ? -11.049 -0.853 18.876 1.00 89.69 88 LEU A CA 1
ATOM 672 C C . LEU A 1 88 ? -12.067 0.112 19.478 1.00 89.69 88 LEU A C 1
ATOM 674 O O . LEU A 1 88 ? -12.672 -0.197 20.504 1.00 89.69 88 LEU A O 1
ATOM 678 N N . PHE A 1 89 ? -12.299 1.258 18.834 1.00 88.31 89 PHE A N 1
ATOM 679 C CA . PHE A 1 89 ? -13.270 2.228 19.327 1.00 88.31 89 PHE A CA 1
ATOM 680 C C . PHE A 1 89 ? -14.696 1.691 19.280 1.00 88.31 89 PHE A C 1
ATOM 682 O O . PHE A 1 89 ? -15.442 1.937 20.220 1.00 88.31 89 PHE A O 1
ATOM 689 N N . PHE A 1 90 ? -15.089 0.937 18.253 1.00 86.06 90 PHE A N 1
ATOM 690 C CA . PHE A 1 90 ? -16.428 0.346 18.217 1.00 86.06 90 PHE A CA 1
ATOM 691 C C . PHE A 1 90 ? -16.597 -0.804 19.212 1.00 86.06 90 PHE A C 1
ATOM 693 O O . PHE A 1 90 ? -17.581 -0.819 19.952 1.00 86.06 90 PHE A O 1
ATOM 700 N N . SER A 1 91 ? -15.635 -1.728 19.286 1.00 85.31 91 SER A N 1
ATOM 701 C CA . SER A 1 91 ? -15.707 -2.874 20.200 1.00 85.31 91 SER A CA 1
ATOM 702 C C . SER A 1 91 ? -15.673 -2.444 21.671 1.00 85.31 91 SER A C 1
ATOM 704 O O . SER A 1 91 ? -16.473 -2.924 22.468 1.00 85.31 91 SER A O 1
ATOM 706 N N . LEU A 1 92 ? -14.796 -1.503 22.039 1.00 85.12 92 LEU A N 1
ATOM 707 C CA . LEU A 1 92 ? -14.561 -1.116 23.439 1.00 85.12 92 LEU A CA 1
ATOM 708 C C . LEU A 1 92 ? -15.380 0.102 23.895 1.00 85.12 92 LEU A C 1
ATOM 710 O O . LEU A 1 92 ? -15.327 0.478 25.063 1.00 85.12 92 LEU A O 1
ATOM 714 N N . LYS A 1 93 ? -16.147 0.737 23.000 1.00 77.56 93 LYS A N 1
ATOM 715 C CA . LYS A 1 93 ? -17.196 1.698 23.388 1.00 77.56 93 LYS A CA 1
ATOM 716 C C . LYS A 1 93 ? -18.499 0.992 23.764 1.00 77.56 93 LYS A C 1
ATOM 718 O O . LYS A 1 93 ? -19.192 1.465 24.656 1.00 77.56 93 LYS A O 1
ATOM 723 N N . ASN A 1 94 ? -18.805 -0.124 23.103 1.00 70.88 94 ASN A N 1
ATOM 724 C CA . ASN A 1 94 ? -20.019 -0.912 23.338 1.00 70.88 94 ASN A CA 1
ATOM 725 C C . ASN A 1 94 ? -19.772 -2.159 24.212 1.00 70.88 94 ASN A C 1
ATOM 727 O O . ASN A 1 94 ? -20.703 -2.918 24.468 1.00 70.88 94 ASN A O 1
ATOM 731 N N . GLY A 1 95 ? -18.527 -2.393 24.635 1.00 69.06 95 GLY A N 1
ATOM 732 C CA . GLY A 1 95 ? -18.123 -3.530 25.461 1.00 69.06 95 GLY A CA 1
ATOM 733 C C . GLY A 1 95 ? -18.165 -3.250 26.965 1.00 69.06 95 GLY A C 1
ATOM 734 O O . GLY A 1 95 ? -18.442 -2.142 27.417 1.00 69.06 95 GLY A O 1
ATOM 735 N N . THR A 1 96 ? -17.838 -4.271 27.760 1.00 70.81 96 THR A N 1
ATOM 736 C CA . THR A 1 96 ? -17.778 -4.190 29.232 1.00 70.81 96 THR A CA 1
ATOM 737 C C . THR A 1 96 ? -16.548 -3.444 29.753 1.00 70.81 96 THR A C 1
ATOM 739 O O . THR A 1 96 ? -16.519 -3.042 30.914 1.00 70.81 96 THR A O 1
ATOM 742 N N . THR A 1 97 ? -15.527 -3.253 28.911 1.00 72.12 97 THR A N 1
ATOM 743 C CA . THR A 1 97 ? -14.282 -2.561 29.259 1.00 72.12 97 THR A CA 1
ATOM 744 C C . THR A 1 97 ? -14.027 -1.400 28.305 1.00 72.12 97 THR A C 1
ATOM 746 O O . THR A 1 97 ? -14.159 -1.525 27.090 1.00 72.12 97 THR A O 1
ATOM 749 N N . VAL A 1 98 ? -13.669 -0.246 28.870 1.00 82.25 98 VAL A N 1
ATOM 750 C CA . VAL A 1 98 ? -13.479 1.003 28.123 1.00 82.25 98 VAL A CA 1
ATOM 751 C C . VAL A 1 98 ? -12.050 1.081 27.587 1.00 82.25 98 VAL A C 1
ATOM 753 O O . VAL A 1 98 ? -11.101 0.887 28.344 1.00 82.25 98 VAL A O 1
ATOM 756 N N . TYR A 1 99 ? -11.876 1.464 26.316 1.00 84.00 99 TYR A N 1
ATOM 757 C CA . TYR A 1 99 ? -10.562 1.575 25.652 1.00 84.00 99 TYR A CA 1
ATOM 758 C C . TYR A 1 99 ? -9.497 2.333 26.463 1.00 84.00 99 TYR A C 1
ATOM 760 O O . TYR A 1 99 ? -8.342 1.920 26.513 1.00 84.00 99 TYR A O 1
ATOM 768 N N . LYS A 1 100 ? -9.885 3.422 27.141 1.00 84.81 100 LYS A N 1
ATOM 769 C CA . LYS A 1 100 ? -8.977 4.254 27.953 1.00 84.81 100 LYS A CA 1
ATOM 770 C C . LYS A 1 100 ? -8.301 3.497 29.102 1.00 84.81 100 LYS A C 1
ATOM 772 O O . LYS A 1 100 ? -7.263 3.941 29.573 1.00 84.81 100 LYS A O 1
ATOM 777 N N . LEU A 1 101 ? -8.883 2.383 29.543 1.00 87.06 101 LEU A N 1
ATOM 778 C CA . LEU A 1 101 ? -8.321 1.523 30.584 1.00 87.06 101 LEU A CA 1
ATOM 779 C C . LEU A 1 101 ? -7.267 0.549 30.037 1.00 87.06 101 LEU A C 1
ATOM 781 O O . LEU A 1 101 ? -6.745 -0.250 30.806 1.00 87.06 101 LEU A O 1
ATOM 785 N N . LEU A 1 102 ? -6.967 0.608 28.732 1.00 86.25 102 LEU A N 1
ATOM 786 C CA . LEU A 1 102 ? -5.999 -0.250 28.046 1.00 86.25 102 LEU A CA 1
ATOM 787 C C . LEU A 1 102 ? -6.187 -1.740 28.388 1.00 86.25 102 LEU A C 1
ATOM 789 O O . LEU A 1 102 ? -5.260 -2.381 28.885 1.00 86.25 102 LEU A O 1
ATOM 793 N N . PRO A 1 103 ? -7.375 -2.321 28.119 1.00 91.62 103 PRO A N 1
ATOM 794 C CA . PRO A 1 103 ? -7.555 -3.763 28.257 1.00 91.62 103 PRO A CA 1
ATOM 795 C C . PRO A 1 103 ? -6.555 -4.517 27.367 1.00 91.62 103 PRO A C 1
ATOM 797 O O . PRO A 1 103 ? -6.039 -3.971 26.389 1.00 91.62 103 PRO A O 1
ATOM 800 N N . ALA A 1 104 ? -6.310 -5.795 27.669 1.00 92.19 104 ALA A N 1
ATOM 801 C CA . ALA A 1 104 ? -5.328 -6.609 26.946 1.00 92.19 104 ALA A CA 1
ATOM 802 C C . ALA A 1 104 ? -5.534 -6.597 25.415 1.00 92.19 104 ALA A C 1
ATOM 804 O O . ALA A 1 104 ? -4.561 -6.527 24.668 1.00 92.19 104 ALA A O 1
ATOM 805 N N . GLU A 1 105 ? -6.791 -6.579 24.951 1.00 90.25 105 GLU A N 1
ATOM 806 C CA . GLU A 1 105 ? -7.145 -6.432 23.530 1.00 90.25 105 GLU A CA 1
ATOM 807 C C . GLU A 1 105 ? -6.619 -5.118 22.924 1.00 90.25 105 GLU A C 1
ATOM 809 O O . GLU A 1 105 ? -6.031 -5.127 21.842 1.00 90.25 105 GLU A O 1
ATOM 814 N N . ALA A 1 106 ? -6.774 -3.994 23.632 1.00 92.38 106 ALA A N 1
ATOM 815 C CA . ALA A 1 106 ? -6.296 -2.688 23.186 1.00 92.38 106 ALA A CA 1
ATOM 816 C C . ALA A 1 106 ? -4.767 -2.630 23.130 1.00 92.38 106 ALA A C 1
ATOM 818 O O . ALA A 1 106 ? -4.209 -2.108 22.166 1.00 92.38 106 ALA A O 1
ATOM 819 N N . VAL A 1 107 ? -4.085 -3.190 24.136 1.00 94.81 107 VAL A N 1
ATOM 820 C CA . VAL A 1 107 ? -2.616 -3.276 24.147 1.00 94.81 107 VAL A CA 1
ATOM 821 C C . VAL A 1 107 ? -2.133 -4.091 22.951 1.00 94.81 107 VAL A C 1
ATOM 823 O O . VAL A 1 107 ? -1.320 -3.600 22.173 1.00 94.81 107 VAL A O 1
ATOM 826 N N . PHE A 1 108 ? -2.688 -5.288 22.753 1.00 95.44 108 PHE A N 1
ATOM 827 C CA . PHE A 1 108 ? -2.330 -6.167 21.642 1.00 95.44 108 PHE A CA 1
ATOM 828 C C . PHE A 1 108 ? -2.509 -5.486 20.278 1.00 95.44 108 PHE A C 1
ATOM 830 O O . PHE A 1 108 ? -1.588 -5.463 19.460 1.00 95.44 108 PHE A O 1
ATOM 837 N N . ALA A 1 109 ? -3.679 -4.893 20.040 1.00 95.38 109 ALA A N 1
ATOM 838 C CA . ALA A 1 109 ? -3.998 -4.257 18.771 1.00 95.38 109 ALA A CA 1
ATOM 839 C C . ALA A 1 109 ? -3.145 -3.000 18.507 1.00 95.38 109 ALA A C 1
ATOM 841 O O . ALA A 1 109 ? -2.688 -2.798 17.381 1.00 95.38 109 ALA A O 1
ATOM 842 N N . ASN A 1 110 ? -2.843 -2.201 19.537 1.00 95.31 110 ASN A N 1
ATOM 843 C CA . ASN A 1 110 ? -1.923 -1.067 19.417 1.00 95.31 110 ASN A CA 1
ATOM 844 C C . ASN A 1 110 ? -0.492 -1.522 19.101 1.00 95.31 110 ASN A C 1
ATOM 846 O O . ASN A 1 110 ? 0.161 -0.944 18.229 1.00 95.31 110 ASN A O 1
ATOM 850 N N . THR A 1 111 ? -0.009 -2.583 19.755 1.00 97.31 111 THR A N 1
ATOM 851 C CA . THR A 1 111 ? 1.299 -3.177 19.448 1.00 97.31 111 THR A CA 1
ATOM 852 C C . THR A 1 111 ? 1.353 -3.695 18.011 1.00 97.31 111 THR A C 1
ATOM 854 O O . THR A 1 111 ? 2.337 -3.449 17.314 1.00 97.31 111 THR A O 1
ATOM 857 N N . LEU A 1 112 ? 0.288 -4.344 17.529 1.00 97.50 112 LEU A N 1
ATOM 858 C CA . LEU A 1 112 ? 0.180 -4.767 16.132 1.00 97.50 112 LEU A CA 1
ATOM 859 C C . LEU A 1 112 ? 0.221 -3.569 15.171 1.00 97.50 112 LEU A C 1
ATOM 861 O O . LEU A 1 112 ? 0.950 -3.605 14.181 1.00 97.50 112 LEU A O 1
ATOM 865 N N . GLY A 1 113 ? -0.507 -2.490 15.473 1.00 97.38 113 GLY A N 1
ATOM 866 C CA . GLY A 1 113 ? -0.479 -1.254 14.687 1.00 97.38 113 GLY A CA 1
ATOM 867 C C . GLY A 1 113 ? 0.925 -0.643 14.592 1.00 97.38 113 GLY A C 1
ATOM 868 O O . GLY A 1 113 ? 1.363 -0.271 13.501 1.00 97.38 113 GLY A O 1
ATOM 869 N N . LEU A 1 114 ? 1.666 -0.612 15.705 1.00 97.44 114 LEU A N 1
ATOM 870 C CA . LEU A 1 114 ? 3.066 -0.172 15.728 1.00 97.44 114 LEU A CA 1
ATOM 871 C C . LEU A 1 114 ? 3.971 -1.085 14.898 1.00 97.44 114 LEU A C 1
ATOM 873 O O . LEU A 1 114 ? 4.810 -0.588 14.148 1.00 97.44 114 LEU A O 1
ATOM 877 N N . LEU A 1 115 ? 3.786 -2.405 14.985 1.00 98.19 115 LEU A N 1
ATOM 878 C CA . LEU A 1 115 ? 4.568 -3.363 14.204 1.00 98.19 115 LEU A CA 1
ATOM 879 C C . LEU A 1 115 ? 4.351 -3.176 12.695 1.00 98.19 115 LEU A C 1
ATOM 881 O O . LEU A 1 115 ? 5.320 -3.170 11.937 1.00 98.19 115 LEU A O 1
ATOM 885 N N . ILE A 1 116 ? 3.104 -2.958 12.261 1.00 98.06 116 ILE A N 1
ATOM 886 C CA . ILE A 1 116 ? 2.763 -2.671 10.856 1.00 98.06 116 ILE A CA 1
ATOM 887 C C . ILE A 1 116 ? 3.421 -1.365 10.391 1.00 98.06 116 ILE A C 1
ATOM 889 O O . ILE A 1 116 ? 3.959 -1.301 9.284 1.00 98.06 116 ILE A O 1
ATOM 893 N N . LEU A 1 117 ? 3.417 -0.329 11.235 1.00 97.75 117 LEU A N 1
ATOM 894 C CA . LEU A 1 117 ? 4.044 0.954 10.919 1.00 97.75 117 LEU A CA 1
ATOM 895 C C . LEU A 1 117 ? 5.566 0.825 10.782 1.00 97.75 117 LEU A C 1
ATOM 897 O O . LEU A 1 117 ? 6.130 1.290 9.791 1.00 97.75 117 LEU A O 1
ATOM 901 N N . ILE A 1 118 ? 6.223 0.148 11.731 1.00 97.94 118 ILE A N 1
ATOM 902 C CA . ILE A 1 118 ? 7.666 -0.127 11.681 1.00 97.94 118 ILE A CA 1
ATOM 903 C C . ILE A 1 118 ? 8.005 -0.926 10.421 1.00 97.94 118 ILE A C 1
ATOM 905 O O . ILE A 1 118 ? 8.934 -0.563 9.702 1.00 97.94 118 ILE A O 1
ATOM 909 N N . PHE A 1 119 ? 7.228 -1.965 10.108 1.00 97.69 119 PHE A N 1
ATOM 910 C CA . PHE A 1 119 ? 7.397 -2.747 8.886 1.00 97.69 119 PHE A CA 1
ATOM 911 C C . PHE A 1 119 ? 7.330 -1.866 7.629 1.00 97.69 119 PHE A C 1
ATOM 913 O O . PHE A 1 119 ? 8.233 -1.925 6.795 1.00 97.69 119 PHE A O 1
ATOM 920 N N . GLY A 1 120 ? 6.319 -0.998 7.516 1.00 97.38 120 GLY A N 1
ATOM 921 C CA . GLY A 1 120 ? 6.187 -0.069 6.391 1.00 97.38 120 GLY A CA 1
ATOM 922 C C . GLY A 1 120 ? 7.400 0.851 6.230 1.00 97.38 120 GLY A C 1
ATOM 923 O O . GLY A 1 120 ? 7.950 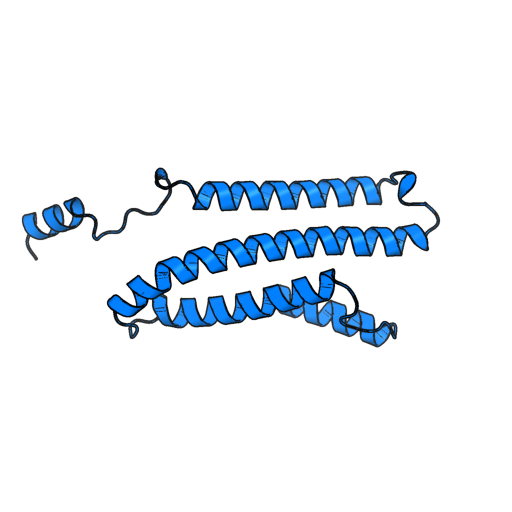0.966 5.134 1.00 97.38 120 GLY A O 1
ATOM 924 N N . VAL A 1 121 ? 7.866 1.452 7.330 1.00 96.88 121 VAL A N 1
ATOM 925 C CA . VAL A 1 121 ? 9.049 2.330 7.336 1.00 96.88 121 VAL A CA 1
ATOM 926 C C . VAL A 1 121 ? 10.309 1.574 6.920 1.00 96.88 121 VAL A C 1
ATOM 928 O O . VAL A 1 121 ? 11.080 2.081 6.105 1.00 96.88 121 VAL A O 1
ATOM 931 N N . LEU A 1 122 ? 10.519 0.359 7.434 1.00 96.94 122 LEU A N 1
ATOM 932 C CA . LEU A 1 122 ? 11.675 -0.465 7.077 1.00 96.94 122 LEU A CA 1
ATOM 933 C C . LEU A 1 122 ? 11.675 -0.829 5.590 1.00 96.94 122 LEU A C 1
ATOM 935 O O . LEU A 1 122 ? 12.717 -0.728 4.944 1.00 96.94 122 LEU A O 1
ATOM 939 N N . VAL A 1 123 ? 10.520 -1.199 5.029 1.00 96.69 123 VAL A N 1
ATOM 940 C CA . VAL A 1 123 ? 10.398 -1.537 3.604 1.00 96.69 123 VAL A CA 1
ATOM 941 C C . VAL A 1 123 ? 10.656 -0.313 2.725 1.00 96.69 123 VAL A C 1
ATOM 943 O O . VAL A 1 123 ? 11.459 -0.396 1.798 1.00 96.69 123 VAL A O 1
ATOM 946 N N . VAL A 1 124 ? 10.053 0.842 3.025 1.00 95.19 124 VAL A N 1
ATOM 947 C CA . VAL A 1 124 ? 10.319 2.083 2.273 1.00 95.19 124 VAL A CA 1
ATOM 948 C C . VAL A 1 124 ? 11.786 2.494 2.396 1.00 95.19 124 VAL A C 1
ATOM 950 O O . VAL A 1 124 ? 12.416 2.846 1.398 1.00 95.19 124 VAL A O 1
ATOM 953 N N . GLY A 1 125 ? 12.358 2.387 3.597 1.00 93.44 125 GLY A N 1
ATOM 954 C CA . GLY A 1 125 ? 13.775 2.628 3.840 1.00 93.44 125 GLY A CA 1
ATOM 955 C C . GLY A 1 125 ? 14.663 1.723 2.990 1.00 93.44 125 GLY A C 1
ATOM 956 O O . GLY A 1 125 ? 15.597 2.212 2.360 1.00 93.44 125 GLY A O 1
ATOM 957 N N . ALA A 1 126 ? 14.346 0.429 2.905 1.00 93.81 126 ALA A N 1
ATOM 958 C CA . ALA A 1 126 ? 15.062 -0.525 2.065 1.00 93.81 126 ALA A CA 1
ATOM 959 C C . ALA A 1 126 ? 14.965 -0.178 0.570 1.00 93.81 126 ALA A C 1
ATOM 961 O O . ALA A 1 126 ? 15.981 -0.182 -0.123 1.00 93.81 126 ALA A O 1
ATOM 962 N N . LEU A 1 127 ? 13.775 0.193 0.084 1.00 91.56 127 LEU A N 1
ATOM 963 C CA . LEU A 1 127 ? 13.550 0.602 -1.310 1.00 91.56 127 LEU A CA 1
ATOM 964 C C . LEU A 1 127 ? 14.294 1.897 -1.679 1.00 91.56 127 LEU A C 1
ATOM 966 O O . LEU A 1 127 ? 14.701 2.081 -2.830 1.00 91.56 127 LEU A O 1
ATOM 970 N N . ALA A 1 128 ? 14.496 2.790 -0.707 1.00 90.19 128 ALA A N 1
ATOM 971 C CA . ALA A 1 128 ? 15.216 4.042 -0.899 1.00 90.19 128 ALA A CA 1
ATOM 972 C C . ALA A 1 128 ? 16.743 3.863 -0.975 1.00 90.19 128 ALA A C 1
ATOM 974 O O . ALA A 1 128 ? 17.416 4.741 -1.515 1.00 90.19 128 ALA A O 1
ATOM 975 N N . ARG A 1 129 ? 17.309 2.748 -0.479 1.00 91.44 129 ARG A N 1
ATOM 976 C CA . ARG A 1 129 ? 18.763 2.492 -0.486 1.00 91.44 129 ARG A CA 1
ATOM 977 C C . ARG A 1 129 ? 19.258 2.183 -1.906 1.00 91.44 129 ARG A C 1
ATOM 979 O O . ARG A 1 129 ? 18.975 1.103 -2.425 1.00 91.44 129 ARG A O 1
ATOM 986 N N . PRO A 1 130 ? 20.072 3.055 -2.538 1.00 82.88 130 PRO A N 1
ATOM 987 C CA . PRO A 1 130 ? 20.584 2.792 -3.884 1.00 82.88 130 PRO A CA 1
ATOM 988 C C . PRO A 1 130 ? 21.505 1.567 -3.937 1.00 82.88 130 PRO A C 1
ATOM 990 O O . PRO A 1 130 ? 21.516 0.858 -4.935 1.00 82.88 130 PRO A O 1
ATOM 993 N N . SER A 1 131 ? 22.231 1.291 -2.849 1.00 85.94 131 SER A N 1
ATOM 994 C CA . SER A 1 131 ? 23.145 0.150 -2.715 1.00 85.94 131 SER A CA 1
ATOM 995 C C . SER A 1 131 ? 22.453 -1.215 -2.729 1.00 85.94 131 SER A C 1
ATOM 997 O O . SER A 1 131 ? 23.120 -2.220 -2.953 1.00 85.94 131 SER A O 1
ATOM 999 N N . TRP A 1 132 ? 21.142 -1.268 -2.476 1.00 85.81 132 TRP A N 1
ATOM 1000 C CA . TRP A 1 132 ? 20.351 -2.505 -2.468 1.00 85.81 132 TRP A CA 1
ATOM 1001 C C . TRP A 1 132 ? 19.512 -2.678 -3.733 1.00 85.81 132 TRP A C 1
ATOM 1003 O O . TRP A 1 132 ? 18.841 -3.697 -3.896 1.00 85.81 132 TRP A O 1
ATOM 1013 N N . LYS A 1 133 ? 19.545 -1.700 -4.647 1.00 83.06 133 LYS A N 1
ATOM 1014 C CA . LYS A 1 133 ? 18.893 -1.846 -5.945 1.00 83.06 133 LYS A CA 1
ATOM 1015 C C . LYS A 1 133 ? 19.621 -2.914 -6.748 1.00 83.06 133 LYS A C 1
ATOM 1017 O O . LYS A 1 133 ? 20.851 -2.949 -6.788 1.00 83.06 133 LYS A O 1
ATOM 1022 N N . HIS A 1 134 ? 18.848 -3.773 -7.407 1.00 80.62 134 HIS A N 1
ATOM 1023 C CA . HIS A 1 134 ? 19.399 -4.727 -8.357 1.00 80.62 134 HIS A CA 1
ATOM 1024 C C . HIS A 1 134 ? 20.229 -3.969 -9.401 1.00 80.62 134 HIS A C 1
ATOM 1026 O O . HIS A 1 134 ? 19.762 -2.973 -9.958 1.00 80.62 134 HIS A O 1
ATOM 1032 N N . ARG A 1 135 ? 21.475 -4.402 -9.623 1.00 71.50 135 ARG A N 1
ATOM 1033 C CA . ARG A 1 135 ? 22.343 -3.798 -10.637 1.00 71.50 135 ARG A CA 1
ATOM 1034 C C . ARG A 1 135 ? 21.721 -4.099 -11.992 1.00 71.50 135 ARG A C 1
ATOM 1036 O O . ARG A 1 135 ? 21.617 -5.263 -12.361 1.00 71.50 135 ARG A O 1
ATOM 1043 N N . ASP A 1 136 ? 21.304 -3.060 -12.708 1.00 61.50 136 ASP A N 1
ATOM 1044 C CA . ASP A 1 136 ? 20.820 -3.226 -14.073 1.00 61.50 136 ASP A CA 1
ATOM 1045 C C . ASP A 1 136 ? 21.945 -3.906 -14.893 1.00 61.50 136 ASP A C 1
ATOM 1047 O O . ASP A 1 136 ? 23.099 -3.456 -14.897 1.00 61.50 136 ASP A O 1
ATOM 1051 N N . SER A 1 137 ? 21.614 -4.991 -15.597 1.00 53.25 137 SER A N 1
ATOM 1052 C CA . SER A 1 137 ? 22.508 -5.742 -16.500 1.00 53.25 137 SER A CA 1
ATOM 1053 C C . SER A 1 137 ? 22.953 -4.946 -17.741 1.00 53.25 137 SER A C 1
ATOM 1055 O O . SER A 1 137 ? 23.556 -5.503 -18.651 1.00 53.25 137 SER A O 1
ATOM 1057 N N . ASP A 1 138 ? 22.619 -3.653 -17.775 1.00 50.88 138 ASP A N 1
ATOM 1058 C CA . ASP A 1 138 ? 22.997 -2.647 -18.770 1.00 50.88 138 ASP A CA 1
ATOM 1059 C C . ASP A 1 138 ? 23.933 -1.568 -18.193 1.00 50.88 138 ASP A C 1
ATOM 1061 O O . ASP A 1 138 ? 24.213 -0.561 -18.845 1.00 50.88 138 ASP A O 1
ATOM 1065 N N . SER A 1 139 ? 24.433 -1.745 -16.965 1.00 48.38 139 SER A N 1
ATOM 1066 C CA . SER A 1 139 ? 25.476 -0.872 -16.420 1.00 48.38 139 SER A CA 1
ATOM 1067 C C . SER A 1 139 ? 26.673 -0.814 -17.393 1.00 48.38 139 SER A C 1
ATOM 1069 O O . SER A 1 139 ? 27.030 -1.852 -17.955 1.00 48.38 139 SER A O 1
ATOM 1071 N N . PRO A 1 140 ? 27.316 0.352 -17.618 1.00 52.16 140 PRO A N 1
ATOM 1072 C CA . PRO A 1 140 ? 28.341 0.514 -18.660 1.00 52.16 140 PRO A CA 1
ATOM 1073 C C . PRO A 1 140 ? 29.453 -0.545 -18.615 1.00 52.16 140 PRO A C 1
ATOM 1075 O O . PRO A 1 140 ? 29.908 -1.004 -19.657 1.00 52.16 140 PRO A O 1
ATOM 1078 N N . GLY A 1 141 ? 29.822 -1.005 -17.412 1.00 54.34 141 GLY A N 1
ATOM 1079 C CA . GLY A 1 141 ? 30.789 -2.090 -17.221 1.00 54.34 141 GLY A CA 1
ATOM 1080 C C . GLY A 1 141 ? 30.292 -3.473 -17.662 1.00 54.34 141 GLY A C 1
ATOM 1081 O O . GLY A 1 141 ? 31.082 -4.282 -18.128 1.00 54.34 141 GLY A O 1
ATOM 1082 N N . SER A 1 142 ? 28.989 -3.753 -17.577 1.00 51.75 142 SER A N 1
ATOM 1083 C CA . SER A 1 142 ? 28.397 -5.013 -18.058 1.00 51.75 142 SER A CA 1
ATOM 1084 C C . SER A 1 142 ? 28.233 -5.057 -19.581 1.00 51.75 142 SER A C 1
ATOM 1086 O O . SER A 1 142 ? 28.417 -6.121 -20.170 1.00 51.75 142 SER A O 1
ATOM 1088 N N . ARG A 1 143 ? 27.986 -3.906 -20.232 1.00 53.12 143 ARG A N 1
ATOM 1089 C CA . ARG A 1 143 ? 28.087 -3.782 -21.697 1.00 53.12 143 ARG A CA 1
ATOM 1090 C C . ARG A 1 143 ? 29.526 -3.919 -22.170 1.00 53.12 143 ARG A C 1
ATOM 1092 O O . ARG A 1 143 ? 29.766 -4.734 -23.041 1.00 53.12 143 ARG A O 1
ATOM 1099 N N . GLN A 1 144 ? 30.485 -3.256 -21.517 1.00 53.66 144 GLN A N 1
ATOM 1100 C CA . GLN A 1 144 ? 31.909 -3.432 -21.830 1.00 53.66 144 GLN A CA 1
ATOM 1101 C C . GLN A 1 144 ? 32.369 -4.889 -21.725 1.00 53.66 144 GLN A C 1
ATOM 1103 O O . GLN A 1 1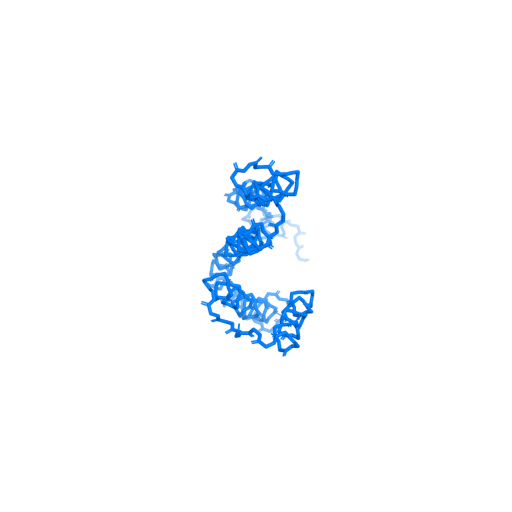44 ? 33.132 -5.335 -22.569 1.00 53.66 144 GLN A O 1
ATOM 1108 N N . VAL A 1 145 ? 31.903 -5.643 -20.725 1.00 57.38 145 VAL A N 1
ATOM 1109 C CA . VAL A 1 145 ? 32.250 -7.067 -20.587 1.00 57.38 145 VAL A CA 1
ATOM 1110 C C . VAL A 1 145 ? 31.556 -7.934 -21.645 1.00 57.38 145 VAL A C 1
ATOM 1112 O O . VAL A 1 145 ? 32.191 -8.840 -22.172 1.00 57.38 145 VAL A O 1
ATOM 1115 N N . ARG A 1 146 ? 30.292 -7.658 -22.002 1.00 55.16 146 ARG A N 1
ATOM 1116 C CA . ARG A 1 146 ? 29.607 -8.364 -23.106 1.00 55.16 146 ARG A CA 1
ATOM 1117 C C . ARG A 1 146 ? 30.226 -8.051 -24.470 1.00 55.16 146 ARG A C 1
ATOM 1119 O O . ARG A 1 146 ? 30.398 -8.965 -25.262 1.00 55.16 146 ARG A O 1
ATOM 1126 N N . ASP A 1 147 ? 30.614 -6.803 -24.709 1.00 60.50 147 ASP A N 1
ATOM 1127 C CA . ASP A 1 147 ? 31.265 -6.374 -25.950 1.00 60.50 147 ASP A CA 1
ATOM 1128 C C . ASP A 1 147 ? 32.716 -6.889 -26.034 1.00 60.50 147 ASP A C 1
ATOM 1130 O O . ASP A 1 147 ? 33.188 -7.231 -27.115 1.00 60.50 147 ASP A O 1
ATOM 1134 N N . ALA A 1 148 ? 33.419 -7.012 -24.899 1.00 61.53 148 ALA A N 1
ATOM 1135 C CA . ALA A 1 148 ? 34.774 -7.569 -24.834 1.00 61.53 148 ALA A CA 1
ATOM 1136 C C . ALA A 1 148 ? 34.827 -9.101 -24.969 1.00 61.53 148 ALA A C 1
ATOM 1138 O O . ALA A 1 148 ? 35.866 -9.637 -25.351 1.00 61.53 148 ALA A O 1
ATOM 1139 N N . LEU A 1 149 ? 33.741 -9.808 -24.644 1.00 63.28 149 LEU A N 1
ATOM 1140 C CA . LEU A 1 149 ? 33.665 -11.270 -24.744 1.00 63.28 149 LEU A CA 1
ATOM 1141 C C . LEU A 1 149 ? 33.099 -11.770 -26.081 1.00 63.28 149 LEU A C 1
ATOM 1143 O O . LEU A 1 149 ? 33.144 -12.974 -26.313 1.00 63.28 149 LEU A O 1
ATOM 1147 N N . GLY A 1 150 ? 32.661 -10.866 -26.966 1.00 57.97 150 GLY A N 1
ATOM 1148 C CA . GLY A 1 150 ? 32.142 -11.203 -28.292 1.00 57.97 150 GLY A CA 1
ATOM 1149 C C . GLY A 1 150 ? 30.762 -11.869 -28.239 1.00 57.97 150 GLY A C 1
ATOM 1150 O O . GLY A 1 150 ? 30.469 -12.659 -27.346 1.00 57.97 150 GLY A O 1
ATOM 1151 N N . GLY A 1 151 ? 29.893 -11.501 -29.182 1.00 47.03 151 GLY A N 1
ATOM 1152 C CA . GLY A 1 151 ? 28.579 -12.127 -29.364 1.00 47.03 151 GLY A CA 1
ATOM 1153 C C . GLY A 1 151 ? 28.642 -13.616 -29.681 1.00 47.03 151 GLY A C 1
ATOM 1154 O O . GLY A 1 151 ? 29.650 -14.054 -30.280 1.00 47.03 151 GLY A O 1
#

pLDDT: mean 88.4, std 12.85, range [47.03, 98.19]

Foldseek 3Di:
DVLVVVVVVVVVVCVVVVHDPDPDPLRVLSVVLVVLVVVLVVVCCVQPVDPPHDPVNNVVCVVVSLVSVLVSLVSVLVSLLVVLVVVLCVDQVPDPHHVVVPDVSNVVSVVVSVVSVVVSVVVVVLSPDPVNDDDPCVDVVNVVVDVVVDD